Protein AF-A0A1D2MDM2-F1 (afdb_monomer_lite)

Radius of gyration: 26.0 Å; chains: 1; bounding box: 44×45×75 Å

Structure (mmCIF, N/CA/C/O backbone):
data_AF-A0A1D2MDM2-F1
#
_entry.id   AF-A0A1D2MDM2-F1
#
loop_
_atom_site.group_PDB
_atom_site.id
_atom_site.type_symbol
_atom_site.label_atom_id
_atom_site.label_alt_id
_atom_site.label_comp_id
_atom_site.label_asym_id
_atom_site.label_entity_id
_atom_site.label_seq_id
_atom_site.pdbx_PDB_ins_code
_atom_site.Cartn_x
_atom_site.Cartn_y
_atom_site.Cartn_z
_atom_site.occupancy
_atom_site.B_iso_or_equiv
_atom_site.auth_seq_id
_atom_site.auth_comp_id
_atom_site.auth_asym_id
_atom_site.auth_atom_id
_atom_site.pdbx_PDB_model_num
ATOM 1 N N . MET A 1 1 ? 21.032 12.447 -58.880 1.00 43.22 1 MET A N 1
ATOM 2 C CA . MET A 1 1 ? 21.945 11.818 -57.896 1.00 43.22 1 MET A CA 1
ATOM 3 C C . MET A 1 1 ? 21.119 11.388 -56.692 1.00 43.22 1 MET A C 1
ATOM 5 O O . MET A 1 1 ? 20.490 12.242 -56.086 1.00 43.22 1 MET A O 1
ATOM 9 N N . ALA A 1 2 ? 21.017 10.088 -56.401 1.00 41.31 2 ALA A N 1
ATOM 10 C CA . ALA A 1 2 ? 20.103 9.564 -55.384 1.00 41.31 2 ALA A CA 1
ATOM 11 C C . ALA A 1 2 ? 20.790 8.553 -54.451 1.00 41.31 2 ALA A C 1
ATOM 13 O O . ALA A 1 2 ? 21.417 7.616 -54.928 1.00 41.31 2 ALA A O 1
ATOM 14 N N . ARG A 1 3 ? 20.528 8.737 -53.145 1.00 41.53 3 ARG A N 1
ATOM 15 C CA . ARG A 1 3 ? 20.548 7.771 -52.023 1.00 41.53 3 ARG A CA 1
ATOM 16 C C . ARG A 1 3 ? 21.888 7.133 -51.629 1.00 41.53 3 ARG A C 1
ATOM 18 O O . ARG A 1 3 ? 22.400 6.306 -52.360 1.00 41.53 3 ARG A O 1
ATOM 25 N N . PHE A 1 4 ? 22.274 7.306 -50.357 1.00 35.25 4 PHE A N 1
ATOM 26 C CA . PHE A 1 4 ? 22.307 6.192 -49.388 1.00 35.25 4 PHE A CA 1
ATOM 27 C C . PHE A 1 4 ? 22.475 6.713 -47.944 1.00 35.25 4 PHE A C 1
ATOM 29 O O . PHE A 1 4 ? 23.494 7.305 -47.604 1.00 35.25 4 PHE A O 1
ATOM 36 N N . LYS A 1 5 ? 21.477 6.495 -47.074 1.00 49.84 5 LYS A N 1
ATOM 37 C CA . LYS A 1 5 ? 21.627 6.644 -45.615 1.00 49.84 5 LYS A CA 1
ATOM 38 C C . LYS A 1 5 ? 22.366 5.405 -45.098 1.00 49.84 5 LYS A C 1
ATOM 40 O O . LYS A 1 5 ? 21.851 4.293 -45.224 1.00 49.84 5 LYS A O 1
ATOM 45 N N . GLY A 1 6 ? 23.566 5.605 -44.555 1.00 39.59 6 GLY A N 1
ATOM 46 C CA . GLY A 1 6 ? 24.404 4.560 -43.969 1.00 39.59 6 GLY A CA 1
ATOM 47 C C . GLY A 1 6 ? 23.725 3.900 -42.770 1.00 39.59 6 GLY A C 1
ATOM 48 O O . GLY A 1 6 ? 23.311 4.569 -41.826 1.00 39.59 6 GLY A O 1
ATOM 49 N N . LYS A 1 7 ? 23.574 2.578 -42.847 1.00 43.75 7 LYS A N 1
ATOM 50 C CA . LYS A 1 7 ? 23.013 1.723 -41.800 1.00 43.75 7 LYS A CA 1
ATOM 51 C C . LYS A 1 7 ? 24.048 1.473 -40.703 1.00 43.75 7 LYS A C 1
ATOM 53 O O . LYS A 1 7 ? 25.225 1.273 -40.988 1.00 43.75 7 LYS A O 1
ATOM 58 N N . ALA A 1 8 ? 23.555 1.441 -39.468 1.00 43.38 8 ALA A N 1
ATOM 59 C CA . ALA A 1 8 ? 24.284 1.111 -38.254 1.00 43.38 8 ALA A CA 1
ATOM 60 C C . ALA A 1 8 ? 25.019 -0.234 -38.365 1.00 43.38 8 ALA A C 1
ATOM 62 O O . ALA A 1 8 ? 24.419 -1.295 -38.537 1.00 43.38 8 ALA A O 1
ATOM 63 N N . SER A 1 9 ? 26.335 -0.163 -38.230 1.00 42.88 9 SER A N 1
ATOM 64 C CA . SER A 1 9 ? 27.254 -1.280 -38.090 1.00 42.88 9 SER A CA 1
ATOM 65 C C . SER A 1 9 ? 27.472 -1.562 -36.603 1.00 42.88 9 SER A C 1
ATOM 67 O O . SER A 1 9 ? 28.260 -0.865 -35.969 1.00 42.88 9 SER A O 1
ATOM 69 N N . ASN A 1 10 ? 26.816 -2.586 -36.043 1.00 42.97 10 ASN A N 1
ATOM 70 C CA . ASN A 1 10 ? 27.323 -3.222 -34.826 1.00 42.97 10 ASN A CA 1
ATOM 71 C C . ASN A 1 10 ? 27.814 -4.631 -35.155 1.00 42.97 10 ASN A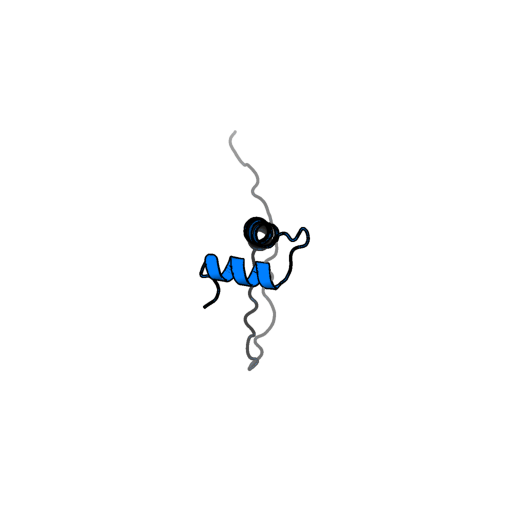 C 1
ATOM 73 O O . ASN A 1 10 ? 27.058 -5.570 -35.405 1.00 42.97 10 ASN A O 1
ATOM 77 N N . SER A 1 11 ? 29.134 -4.679 -35.248 1.00 39.53 11 SER A N 1
ATOM 78 C CA . SER A 1 11 ? 29.982 -5.813 -35.537 1.00 39.53 11 SER A CA 1
ATOM 79 C C . SER A 1 11 ? 29.977 -6.809 -34.376 1.00 39.53 11 SER A C 1
ATOM 81 O O . SER A 1 11 ? 29.789 -6.443 -33.219 1.00 39.53 11 SER A O 1
ATOM 83 N N . ARG A 1 12 ? 30.331 -8.054 -34.712 1.00 39.50 12 ARG A N 1
ATOM 84 C CA . ARG A 1 12 ? 30.901 -9.071 -33.813 1.00 39.50 12 ARG A CA 1
ATOM 85 C C . ARG A 1 12 ? 29.936 -10.069 -33.161 1.00 39.50 12 ARG A C 1
ATOM 87 O O . ARG A 1 12 ? 29.961 -10.300 -31.958 1.00 39.50 12 ARG A O 1
ATOM 94 N N . ARG A 1 13 ? 29.252 -10.852 -34.003 1.00 45.88 13 ARG A N 1
ATOM 95 C CA . ARG A 1 13 ? 29.131 -12.295 -33.723 1.00 45.88 13 ARG A CA 1
ATOM 96 C C . ARG A 1 13 ? 30.508 -12.932 -33.947 1.00 45.88 13 ARG A C 1
ATOM 98 O O . ARG A 1 13 ? 30.936 -13.055 -35.090 1.00 45.88 13 ARG A O 1
ATOM 105 N N . LYS A 1 14 ? 31.209 -13.325 -32.882 1.00 46.16 14 LYS A N 1
ATOM 106 C CA . LYS A 1 14 ? 32.287 -14.324 -32.969 1.00 46.16 14 LYS A CA 1
ATOM 107 C C . LYS A 1 14 ? 31.834 -15.575 -32.227 1.00 46.16 14 LYS A C 1
ATOM 109 O O . LYS A 1 14 ? 31.867 -15.634 -31.005 1.00 46.16 14 LYS A O 1
ATOM 114 N N . SER A 1 15 ? 31.356 -16.542 -33.001 1.00 45.22 15 SER A N 1
ATOM 115 C CA . SER A 1 15 ? 31.117 -17.923 -32.601 1.00 45.22 15 SER A CA 1
ATOM 116 C C . SER A 1 15 ? 32.404 -18.722 -32.798 1.00 45.22 15 SER A C 1
ATOM 118 O O . SER A 1 15 ? 32.779 -18.989 -33.938 1.00 45.22 15 SER A O 1
ATOM 120 N N . SER A 1 16 ? 33.079 -19.100 -31.715 1.00 39.84 16 SER A N 1
ATOM 121 C CA . SER A 1 16 ? 34.105 -20.150 -31.732 1.00 39.84 16 SER A CA 1
ATOM 122 C C . SER A 1 16 ? 34.505 -20.518 -30.302 1.00 39.84 16 SER A C 1
ATOM 124 O O . SER A 1 16 ? 35.199 -19.717 -29.684 1.00 39.84 16 SER A O 1
ATOM 126 N N . THR A 1 17 ? 34.076 -21.693 -29.815 1.00 38.69 17 THR A N 1
ATOM 127 C CA . THR A 1 17 ? 34.904 -22.698 -29.098 1.00 38.69 17 THR A CA 1
ATOM 128 C C . THR A 1 17 ? 34.053 -23.865 -28.542 1.00 38.69 17 THR A C 1
ATOM 130 O O . THR A 1 17 ? 33.238 -23.679 -27.650 1.00 38.69 17 THR A O 1
ATOM 133 N N . VAL A 1 18 ? 34.288 -25.060 -29.115 1.00 42.25 18 VAL A N 1
ATOM 134 C CA . VAL A 1 18 ? 34.245 -26.449 -28.573 1.00 42.25 18 VAL A CA 1
ATOM 135 C C . VAL A 1 18 ? 32.977 -26.978 -27.846 1.00 42.25 18 VAL A C 1
ATOM 137 O O . VAL A 1 18 ? 32.548 -26.399 -26.851 1.00 42.25 18 VAL A O 1
ATOM 140 N N . PRO A 1 19 ? 32.419 -28.152 -28.234 1.00 48.34 19 PRO A N 1
ATOM 141 C CA . PRO A 1 19 ? 31.393 -28.840 -27.450 1.00 48.34 19 PRO A CA 1
ATOM 142 C C . PRO A 1 19 ? 32.019 -29.706 -26.341 1.00 48.34 19 PRO A C 1
ATOM 144 O O . PRO A 1 19 ? 32.721 -30.670 -26.629 1.00 48.34 19 PRO A O 1
ATOM 147 N N . GLN A 1 20 ? 31.727 -29.382 -25.078 1.00 51.62 20 GLN A N 1
ATOM 148 C CA . GLN A 1 20 ? 32.065 -30.204 -23.905 1.00 51.62 20 GLN A CA 1
ATOM 149 C C . GLN A 1 20 ? 30.844 -31.041 -23.463 1.00 51.62 20 GLN A C 1
ATOM 151 O O . GLN A 1 20 ? 29.729 -30.501 -23.448 1.00 51.62 20 GLN A O 1
ATOM 156 N N . PRO A 1 21 ? 31.010 -32.330 -23.094 1.00 54.69 21 PRO A N 1
ATOM 157 C CA . PRO A 1 21 ? 29.905 -33.198 -22.702 1.00 54.69 21 PRO A CA 1
ATOM 158 C C . PRO A 1 21 ? 29.528 -33.022 -21.220 1.00 54.69 21 PRO A C 1
ATOM 160 O O . PRO A 1 21 ? 30.383 -32.837 -20.361 1.00 54.69 21 PRO A O 1
ATOM 163 N N . GLY A 1 22 ? 28.230 -33.143 -20.923 1.00 52.88 22 GLY A N 1
ATOM 164 C CA . GLY A 1 22 ? 27.757 -33.627 -19.619 1.00 52.88 22 GLY A CA 1
ATOM 165 C C . GLY A 1 22 ? 27.750 -32.666 -18.424 1.00 52.88 22 GLY A C 1
ATOM 166 O O . GLY A 1 22 ? 28.078 -33.089 -17.323 1.00 52.88 22 GLY A O 1
ATOM 167 N N . GLY A 1 23 ? 27.325 -31.410 -18.586 1.00 49.41 23 GLY A N 1
ATOM 168 C CA . GLY A 1 23 ? 26.984 -30.531 -17.459 1.00 49.41 23 GLY A CA 1
ATOM 169 C C . GLY A 1 23 ? 25.528 -30.081 -17.545 1.00 49.41 23 GLY A C 1
ATOM 170 O O . GLY A 1 23 ? 25.104 -29.592 -18.593 1.00 49.41 23 GLY A O 1
ATOM 171 N N . VAL A 1 24 ? 24.753 -30.239 -16.468 1.00 59.72 24 VAL A N 1
ATOM 172 C CA . VAL A 1 24 ? 23.382 -29.713 -16.355 1.00 59.72 24 VAL A CA 1
ATOM 173 C C . VAL A 1 24 ? 23.417 -28.219 -16.689 1.00 59.72 24 VAL A C 1
ATOM 175 O O . VAL A 1 24 ? 23.919 -27.410 -15.906 1.00 59.72 24 VAL A O 1
ATOM 178 N N . LYS A 1 25 ? 22.926 -27.843 -17.877 1.00 57.03 25 LYS A N 1
ATOM 179 C CA . LYS A 1 25 ? 22.842 -26.445 -18.306 1.00 57.03 25 LYS A CA 1
ATOM 180 C C . LYS A 1 25 ? 21.819 -25.755 -17.412 1.00 57.03 25 LYS A C 1
ATOM 182 O O . LYS A 1 25 ? 20.621 -25.810 -17.680 1.00 57.03 25 LYS A O 1
ATOM 187 N N . LYS A 1 26 ? 22.286 -25.128 -16.327 1.00 65.38 26 LYS A N 1
ATOM 188 C CA . LYS A 1 26 ? 21.464 -24.207 -15.537 1.00 65.38 26 LYS A CA 1
ATOM 189 C C . LYS A 1 26 ? 20.865 -23.197 -16.520 1.00 65.38 26 LYS A C 1
ATOM 191 O O . LYS A 1 26 ? 21.626 -22.617 -17.297 1.00 65.38 26 LYS A O 1
ATOM 196 N N . PRO A 1 27 ? 19.540 -23.001 -16.547 1.00 62.22 27 PRO A N 1
ATOM 197 C CA . PRO A 1 27 ? 18.945 -22.057 -17.476 1.00 62.22 27 PRO A CA 1
ATOM 198 C C . PRO A 1 27 ? 19.464 -20.651 -17.153 1.00 62.22 27 PRO A C 1
ATOM 200 O O . PRO A 1 27 ? 19.114 -20.068 -16.130 1.00 62.22 27 PRO A O 1
ATOM 203 N N . HIS A 1 28 ? 20.318 -20.111 -18.024 1.00 67.19 28 HIS A N 1
ATOM 204 C CA . HIS A 1 28 ? 20.751 -18.720 -17.968 1.00 67.19 28 HIS A CA 1
ATOM 205 C C . HIS A 1 28 ? 19.619 -17.859 -18.536 1.00 67.19 28 HIS A C 1
ATOM 207 O O . HIS A 1 28 ? 19.526 -17.643 -19.743 1.00 67.19 28 HIS A O 1
ATOM 213 N N . ARG A 1 29 ? 18.689 -17.452 -17.666 1.00 77.00 29 ARG A N 1
ATOM 214 C CA . ARG A 1 29 ? 17.593 -16.547 -18.029 1.00 77.00 29 ARG A CA 1
ATOM 215 C C . ARG A 1 29 ? 18.140 -15.123 -18.066 1.00 77.00 29 ARG A C 1
ATOM 217 O O . ARG A 1 29 ? 18.541 -14.598 -17.032 1.00 77.00 29 ARG A O 1
ATOM 224 N N . THR A 1 30 ? 18.153 -14.507 -19.243 1.00 79.88 30 THR A N 1
ATOM 225 C CA . THR A 1 30 ? 18.452 -13.082 -19.390 1.00 79.88 30 THR A CA 1
ATOM 226 C C . THR A 1 30 ? 17.147 -12.297 -19.349 1.00 79.88 30 THR A C 1
ATOM 228 O O . THR A 1 30 ? 16.218 -12.546 -20.114 1.00 79.88 30 THR A O 1
ATOM 231 N N . VAL A 1 31 ? 17.055 -11.370 -18.404 1.00 86.06 31 VAL A N 1
ATOM 232 C CA . VAL A 1 31 ? 15.931 -10.441 -18.275 1.00 86.06 31 VAL A CA 1
ATOM 233 C C . VAL A 1 31 ? 16.292 -9.181 -19.062 1.00 86.06 31 VAL A C 1
ATOM 235 O O . VAL A 1 31 ? 17.441 -8.739 -19.033 1.00 86.06 31 VAL A O 1
ATOM 238 N N . GLN A 1 32 ? 15.345 -8.612 -19.808 1.00 89.31 32 GLN A N 1
ATOM 239 C CA . GLN A 1 32 ? 15.599 -7.367 -20.536 1.00 89.31 32 GLN A CA 1
ATOM 240 C C . GLN A 1 32 ? 15.772 -6.219 -19.531 1.00 89.31 32 GLN A C 1
ATOM 242 O O . GLN A 1 32 ? 15.019 -6.136 -18.561 1.00 89.31 32 GLN A O 1
ATOM 247 N N . ALA A 1 33 ? 16.704 -5.294 -19.766 1.00 85.31 33 ALA A N 1
ATOM 248 C CA . ALA A 1 33 ? 16.926 -4.169 -18.848 1.00 85.31 33 ALA A CA 1
ATOM 249 C C . ALA A 1 33 ? 15.636 -3.359 -18.587 1.00 85.31 33 ALA A C 1
ATOM 251 O O . ALA A 1 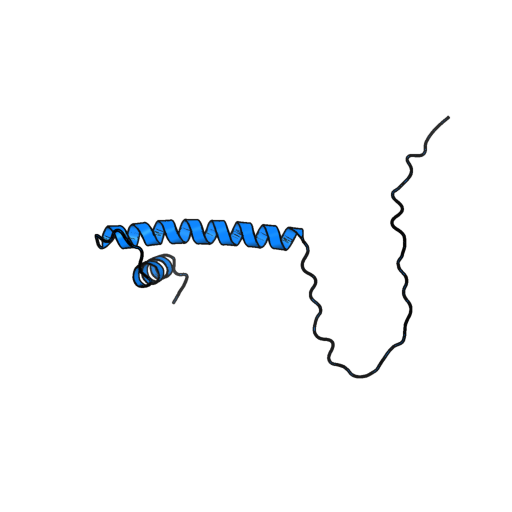33 ? 15.331 -3.025 -17.446 1.00 85.31 33 ALA A O 1
ATOM 252 N N . ALA A 1 34 ? 14.818 -3.147 -19.624 1.00 87.88 34 ALA A N 1
ATOM 253 C CA . ALA A 1 34 ? 13.520 -2.478 -19.508 1.00 87.88 34 ALA A CA 1
ATOM 254 C C . ALA A 1 34 ? 12.507 -3.246 -18.635 1.00 87.88 34 ALA A C 1
ATOM 256 O O . ALA A 1 34 ? 11.718 -2.633 -17.921 1.00 87.88 34 ALA A O 1
ATOM 257 N N . SER A 1 35 ? 12.545 -4.583 -18.645 1.00 87.19 35 SER A N 1
ATOM 258 C CA . SER A 1 35 ? 11.627 -5.394 -17.831 1.00 87.19 35 SER A CA 1
ATOM 259 C C . SER A 1 35 ? 11.925 -5.328 -16.331 1.00 87.19 35 SER A C 1
ATOM 261 O O . SER A 1 35 ? 11.015 -5.511 -15.529 1.00 87.19 35 SER A O 1
ATOM 263 N N . ILE A 1 36 ? 13.159 -4.993 -15.941 1.00 91.50 36 ILE A N 1
ATOM 264 C CA . ILE A 1 36 ? 13.505 -4.759 -14.532 1.00 91.50 36 ILE A CA 1
ATOM 265 C C . ILE A 1 36 ? 12.853 -3.461 -14.040 1.00 91.50 36 ILE A C 1
ATOM 267 O O . ILE A 1 36 ? 12.223 -3.460 -12.986 1.00 91.50 36 ILE A O 1
ATOM 271 N N . GLY A 1 37 ? 12.935 -2.382 -14.827 1.00 93.94 37 GLY A N 1
ATOM 272 C CA . GLY A 1 37 ? 12.292 -1.107 -14.488 1.00 93.94 37 GLY A CA 1
ATOM 273 C C . GLY A 1 37 ? 10.767 -1.218 -14.412 1.00 93.94 37 GLY A C 1
ATOM 274 O O . GLY A 1 37 ? 10.152 -0.687 -13.492 1.00 93.94 37 GLY A O 1
ATOM 275 N N . ALA A 1 38 ? 10.154 -1.983 -15.320 1.00 93.12 38 ALA A N 1
ATOM 276 C CA . ALA A 1 38 ? 8.719 -2.260 -15.263 1.00 93.12 38 ALA A CA 1
ATOM 277 C C . ALA A 1 38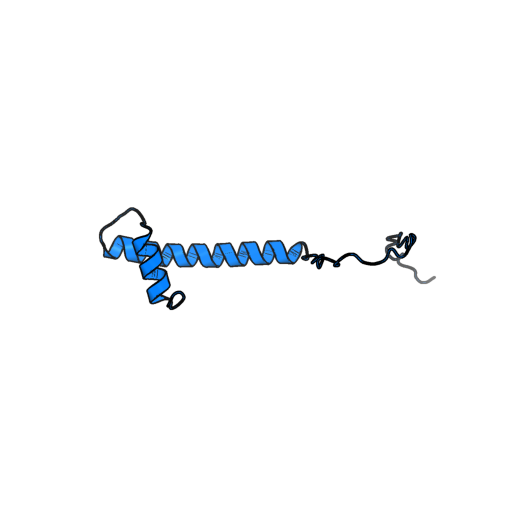 ? 8.316 -3.015 -13.982 1.00 93.12 38 ALA A C 1
ATOM 279 O O . ALA A 1 38 ? 7.295 -2.696 -13.376 1.00 93.12 38 ALA A O 1
ATOM 280 N N . LEU A 1 39 ? 9.126 -3.986 -13.542 1.00 94.94 39 LEU A N 1
ATOM 281 C CA . LEU A 1 39 ? 8.869 -4.729 -12.308 1.00 94.94 39 LEU A CA 1
ATOM 282 C C . LEU A 1 39 ? 9.006 -3.841 -11.066 1.00 94.94 39 LEU A C 1
ATOM 284 O O . LEU A 1 39 ? 8.190 -3.955 -10.156 1.00 94.94 39 LEU A O 1
ATOM 288 N N . GLN A 1 40 ? 9.999 -2.948 -11.039 1.00 95.75 40 GLN A N 1
ATOM 289 C CA . GLN A 1 40 ? 10.156 -1.973 -9.960 1.00 95.75 40 GLN A CA 1
ATOM 290 C C . GLN A 1 40 ? 8.924 -1.069 -9.866 1.00 95.75 40 GLN A C 1
ATOM 292 O O . GLN A 1 40 ? 8.329 -0.969 -8.798 1.00 95.75 40 GLN A O 1
ATOM 297 N N . ALA A 1 41 ? 8.505 -0.464 -10.981 1.00 95.56 41 ALA A N 1
ATOM 298 C CA . ALA A 1 41 ? 7.354 0.433 -10.995 1.00 95.56 41 ALA A CA 1
ATOM 299 C C . ALA A 1 41 ? 6.068 -0.284 -10.550 1.00 95.56 41 ALA A C 1
ATOM 301 O O . ALA A 1 41 ? 5.299 0.248 -9.753 1.00 95.56 41 ALA A O 1
ATOM 302 N N . ALA A 1 42 ? 5.854 -1.522 -11.006 1.00 95.75 42 ALA A N 1
ATOM 303 C CA . ALA A 1 42 ? 4.724 -2.333 -10.561 1.00 95.75 42 ALA A CA 1
ATOM 304 C C . ALA A 1 42 ? 4.788 -2.645 -9.054 1.00 95.75 42 ALA A C 1
ATOM 306 O O . ALA A 1 42 ? 3.769 -2.574 -8.366 1.00 95.75 42 ALA A O 1
ATOM 307 N N . ALA A 1 43 ? 5.977 -2.967 -8.533 1.00 96.38 43 ALA A N 1
ATOM 308 C CA . ALA A 1 43 ? 6.178 -3.245 -7.116 1.00 96.38 43 ALA A CA 1
ATOM 309 C C . ALA A 1 43 ? 5.935 -2.005 -6.243 1.00 96.38 43 ALA A C 1
ATOM 311 O O . ALA A 1 43 ? 5.260 -2.108 -5.222 1.00 96.38 43 ALA A O 1
ATOM 312 N N . GLU A 1 44 ? 6.429 -0.835 -6.648 1.00 97.12 44 GLU A N 1
ATOM 313 C CA . GLU A 1 44 ? 6.203 0.426 -5.936 1.00 97.12 44 GLU A CA 1
ATOM 314 C C . GLU A 1 44 ? 4.723 0.791 -5.905 1.00 97.12 44 GLU A C 1
ATOM 316 O O . GLU A 1 44 ? 4.185 1.044 -4.831 1.00 97.12 44 GLU A O 1
ATOM 321 N N . MET A 1 45 ? 4.037 0.723 -7.049 1.00 96.81 45 MET A N 1
ATOM 322 C CA . MET A 1 45 ? 2.599 0.993 -7.121 1.00 96.81 45 MET A CA 1
ATOM 323 C C . MET A 1 45 ? 1.791 0.070 -6.204 1.00 96.81 45 MET A C 1
ATOM 325 O O . MET A 1 45 ? 0.881 0.516 -5.505 1.00 96.81 45 MET A O 1
ATOM 329 N N . TYR A 1 46 ? 2.141 -1.216 -6.169 1.00 94.56 46 TYR A N 1
ATOM 330 C CA . TYR A 1 46 ? 1.489 -2.180 -5.291 1.00 94.56 46 TYR A CA 1
ATOM 331 C C . TYR A 1 46 ? 1.741 -1.876 -3.805 1.00 94.56 46 TYR A C 1
ATOM 333 O O . TYR A 1 46 ? 0.802 -1.897 -3.006 1.00 94.56 46 TYR A O 1
ATOM 341 N N . LEU A 1 47 ? 2.989 -1.572 -3.433 1.00 95.50 47 LEU A N 1
ATOM 342 C CA . LEU A 1 47 ? 3.356 -1.274 -2.048 1.00 95.50 47 LEU A CA 1
ATOM 343 C C . LEU A 1 47 ? 2.733 0.033 -1.557 1.00 95.50 47 LEU A C 1
ATOM 345 O O . LEU A 1 47 ? 2.235 0.060 -0.435 1.00 95.50 47 LEU A O 1
ATOM 349 N N . VAL A 1 48 ? 2.709 1.080 -2.385 1.00 96.81 48 VAL A N 1
ATOM 350 C CA . VAL A 1 48 ? 2.058 2.356 -2.052 1.00 96.81 48 VAL A CA 1
ATOM 351 C C . VAL A 1 48 ? 0.581 2.125 -1.742 1.00 96.81 48 VAL A C 1
ATOM 353 O O . VAL A 1 48 ? 0.142 2.443 -0.638 1.00 96.81 48 VAL A O 1
ATOM 356 N N . GLY A 1 49 ? -0.156 1.453 -2.633 1.00 95.31 49 GLY A N 1
ATOM 357 C CA . GLY A 1 49 ? -1.565 1.149 -2.382 1.00 95.31 49 GLY A CA 1
ATOM 358 C C . GLY A 1 49 ? -1.777 0.246 -1.159 1.00 95.31 49 GLY A C 1
ATOM 359 O O . GLY A 1 49 ? -2.753 0.400 -0.433 1.00 95.31 49 GLY A O 1
ATOM 360 N N . LEU A 1 50 ? -0.885 -0.717 -0.900 1.00 94.88 50 LEU A N 1
ATOM 361 C CA . LEU A 1 50 ? -0.988 -1.572 0.289 1.00 94.88 50 LEU A CA 1
ATOM 362 C C . LEU A 1 50 ? -0.777 -0.779 1.589 1.00 94.88 50 LEU A C 1
ATOM 364 O O . LEU A 1 50 ? -1.443 -1.048 2.592 1.00 94.88 50 LEU A O 1
ATOM 368 N N . PHE A 1 51 ? 0.145 0.184 1.592 1.00 96.00 51 PHE A N 1
ATOM 369 C CA . PHE A 1 51 ? 0.390 1.033 2.754 1.00 96.00 51 PHE A CA 1
ATOM 370 C C . PHE A 1 51 ? -0.733 2.040 2.999 1.00 96.00 51 PHE A C 1
ATOM 372 O O . PHE A 1 51 ? -1.009 2.328 4.161 1.00 96.00 51 PHE A O 1
ATOM 379 N N . GLU A 1 52 ? -1.428 2.505 1.960 1.00 95.50 52 GLU A N 1
ATOM 380 C CA . GLU A 1 52 ? -2.654 3.303 2.108 1.00 95.50 52 GLU A CA 1
ATOM 381 C C . GLU A 1 52 ? -3.728 2.527 2.890 1.00 95.50 52 GLU A C 1
ATOM 383 O O . GLU A 1 52 ? -4.209 3.005 3.920 1.00 95.50 52 GLU A O 1
ATOM 388 N N . ASP A 1 53 ? -4.017 1.285 2.491 1.00 94.62 53 ASP A N 1
ATOM 389 C CA . ASP A 1 53 ? -4.988 0.428 3.189 1.00 94.62 53 ASP A CA 1
ATOM 390 C C . ASP A 1 53 ? -4.531 0.065 4.610 1.00 94.62 53 ASP A C 1
ATOM 392 O O . ASP A 1 53 ?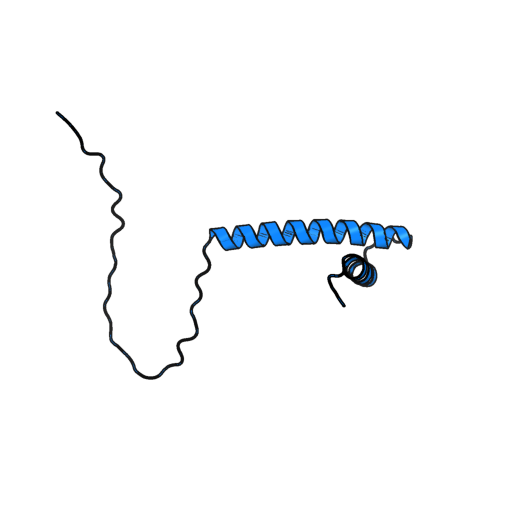 -5.324 0.034 5.556 1.00 94.62 53 ASP A O 1
ATOM 396 N N . THR A 1 54 ? -3.231 -0.183 4.783 1.00 95.81 54 THR A N 1
ATOM 397 C CA . THR A 1 54 ? -2.632 -0.466 6.095 1.00 95.81 54 THR A CA 1
ATOM 398 C C . THR A 1 54 ? -2.762 0.738 7.030 1.00 95.81 54 THR A C 1
ATOM 400 O O . THR A 1 54 ? -3.062 0.571 8.212 1.00 95.81 54 THR A O 1
ATOM 403 N N . ASN A 1 55 ? -2.572 1.953 6.512 1.00 96.06 55 ASN A N 1
ATOM 404 C CA . ASN A 1 55 ? -2.725 3.185 7.277 1.00 96.06 55 ASN A CA 1
ATOM 405 C C . ASN A 1 55 ? -4.179 3.379 7.733 1.00 96.06 55 ASN A C 1
ATOM 407 O O . ASN A 1 55 ? -4.424 3.689 8.897 1.00 96.06 55 ASN A O 1
ATOM 411 N N . LEU A 1 56 ? -5.157 3.105 6.861 1.00 94.62 56 LEU A N 1
ATOM 412 C CA . LEU A 1 56 ? -6.575 3.120 7.237 1.00 94.62 56 LEU A CA 1
ATOM 413 C C . LEU A 1 56 ? -6.886 2.099 8.342 1.00 94.62 56 LEU A C 1
ATOM 415 O O . LEU A 1 56 ? -7.613 2.418 9.284 1.00 94.62 56 LEU A O 1
ATOM 419 N N . CYS A 1 57 ? -6.296 0.901 8.279 1.00 94.25 57 CYS A N 1
ATOM 420 C CA . CYS A 1 57 ? -6.442 -0.112 9.329 1.00 94.25 57 CYS A CA 1
ATOM 421 C C . CYS A 1 57 ? -5.840 0.344 10.672 1.00 94.25 57 CYS A C 1
ATOM 423 O O . CYS A 1 57 ? -6.459 0.150 11.720 1.00 94.25 57 CYS A O 1
ATOM 425 N N . ALA A 1 58 ? -4.674 0.997 10.651 1.00 95.94 58 ALA A N 1
ATOM 426 C CA . ALA A 1 58 ? -4.045 1.543 11.854 1.00 95.94 58 ALA A CA 1
ATOM 427 C C . ALA A 1 58 ? -4.899 2.659 12.488 1.00 95.94 58 ALA A C 1
ATOM 429 O O . ALA A 1 58 ? -5.160 2.632 13.695 1.00 95.94 58 ALA A O 1
ATOM 430 N N . ILE A 1 59 ? -5.415 3.585 11.669 1.00 96.25 59 ILE A N 1
ATOM 431 C CA . ILE A 1 59 ? -6.290 4.684 12.112 1.00 96.25 59 ILE A CA 1
ATOM 432 C C . ILE A 1 59 ? -7.609 4.145 12.675 1.00 96.25 59 ILE A C 1
ATOM 434 O O . ILE A 1 59 ? -8.082 4.631 13.703 1.00 96.25 59 ILE A O 1
ATOM 438 N N . HIS A 1 60 ? -8.183 3.105 12.061 1.00 94.31 60 HIS A N 1
ATOM 439 C CA . HIS A 1 60 ? -9.387 2.444 12.571 1.00 94.31 60 HIS A CA 1
ATOM 440 C C . HIS A 1 60 ? -9.199 1.930 14.009 1.00 94.31 60 HIS A C 1
ATOM 442 O O . HIS A 1 60 ? -10.095 2.048 14.844 1.00 94.31 60 HIS A O 1
ATOM 448 N N . ALA A 1 61 ? -8.001 1.438 14.329 1.00 93.75 61 ALA A N 1
ATOM 449 C CA . ALA A 1 61 ? -7.620 0.992 15.665 1.00 93.75 61 ALA A CA 1
ATOM 450 C C . ALA A 1 61 ? -7.058 2.114 16.571 1.00 93.75 61 ALA A C 1
ATOM 452 O O . ALA A 1 61 ? -6.546 1.819 17.652 1.00 93.75 61 ALA A O 1
ATOM 453 N N . LYS A 1 62 ? -7.182 3.391 16.171 1.00 94.38 62 LYS A N 1
ATOM 454 C CA . LYS A 1 62 ? -6.676 4.592 16.873 1.00 94.38 62 LYS A CA 1
ATOM 455 C C . LYS A 1 62 ? -5.151 4.625 17.054 1.00 94.38 62 LYS A C 1
ATOM 457 O O . LYS A 1 62 ? -4.650 5.303 17.951 1.00 94.38 62 LYS A O 1
ATOM 462 N N . PHE A 1 63 ? -4.408 3.915 16.209 1.00 93.75 63 PHE A N 1
ATOM 463 C CA . PHE A 1 63 ? -2.952 3.996 16.161 1.00 93.75 63 PHE A CA 1
ATOM 464 C C . PHE A 1 63 ? -2.498 5.018 15.113 1.00 93.75 63 PHE A C 1
ATOM 466 O O . PHE A 1 63 ? -3.141 5.202 14.085 1.00 93.75 63 PHE A O 1
ATOM 473 N N . VAL A 1 64 ? -1.360 5.666 15.378 1.00 89.62 64 VAL A N 1
ATOM 474 C CA . VAL A 1 64 ? -0.658 6.545 14.418 1.00 89.62 64 VAL A CA 1
ATOM 475 C C . VAL A 1 64 ? 0.493 5.796 13.728 1.00 89.62 64 VAL A C 1
AT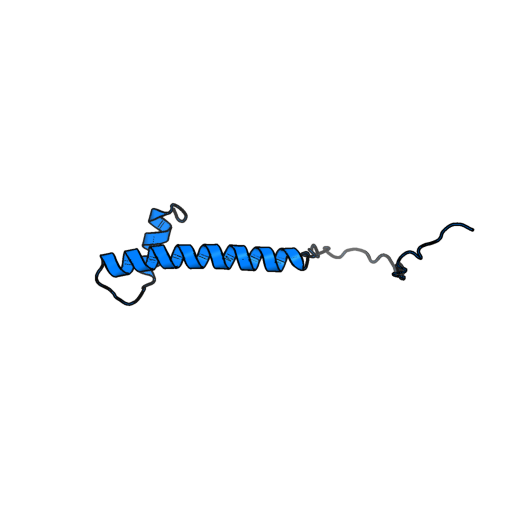OM 477 O O . VAL A 1 64 ? 0.941 6.172 12.650 1.00 89.62 64 VAL A O 1
ATOM 480 N N . THR A 1 65 ? 0.955 4.700 14.335 1.00 94.81 65 THR A N 1
ATOM 481 C CA . THR A 1 65 ? 2.044 3.860 13.828 1.00 94.81 65 THR A CA 1
ATOM 482 C C . THR A 1 65 ? 1.478 2.597 13.195 1.00 94.81 65 THR A C 1
ATOM 484 O O . THR A 1 65 ? 0.752 1.853 13.855 1.00 94.81 65 THR A O 1
ATOM 487 N N . ILE A 1 66 ? 1.864 2.320 11.949 1.00 93.81 66 ILE A N 1
ATOM 488 C CA . ILE A 1 66 ? 1.531 1.066 11.267 1.00 93.81 66 ILE A CA 1
ATOM 489 C C . ILE A 1 66 ? 2.207 -0.130 11.948 1.00 93.81 66 ILE A C 1
ATOM 491 O O . ILE A 1 66 ? 3.392 -0.092 12.285 1.00 93.81 66 ILE A O 1
ATOM 495 N N . MET A 1 67 ? 1.462 -1.215 12.136 1.00 93.75 67 MET A N 1
ATOM 496 C CA . MET A 1 67 ? 1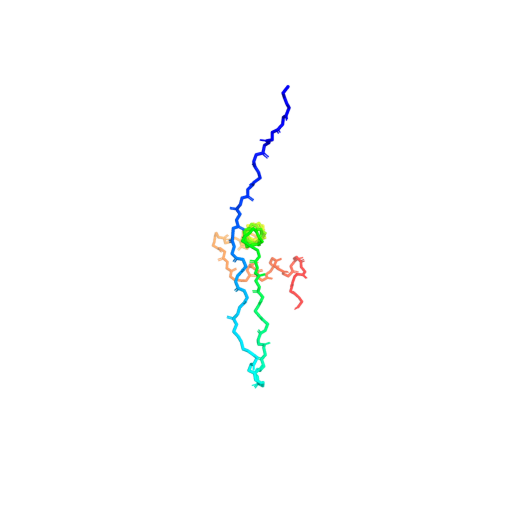.958 -2.458 12.719 1.00 93.75 67 MET A CA 1
ATOM 497 C C . MET A 1 67 ? 1.789 -3.640 11.754 1.00 93.75 67 MET A C 1
ATOM 499 O O . MET A 1 67 ? 0.913 -3.632 10.888 1.00 93.75 67 MET A O 1
ATOM 503 N N . PRO A 1 68 ? 2.566 -4.728 11.924 1.00 93.00 68 PRO A N 1
ATOM 504 C CA . PRO A 1 68 ? 2.449 -5.916 11.074 1.00 93.00 68 PRO A CA 1
ATOM 505 C C . PRO A 1 68 ? 1.035 -6.520 11.033 1.00 93.00 68 PRO A C 1
ATOM 507 O O . PRO A 1 68 ? 0.634 -7.074 10.012 1.00 93.00 68 PRO A O 1
ATOM 510 N N . LYS A 1 69 ? 0.267 -6.386 12.125 1.00 93.00 69 LYS A N 1
ATOM 511 C CA . LYS A 1 69 ? -1.139 -6.816 12.211 1.00 93.00 69 LYS A CA 1
ATOM 512 C C . LYS A 1 69 ? -2.054 -6.053 11.242 1.00 93.00 69 LYS A C 1
ATOM 514 O O . LYS A 1 69 ? -2.970 -6.653 10.691 1.00 93.00 69 LYS A O 1
ATOM 519 N N . ASP A 1 70 ? -1.769 -4.777 10.985 1.00 94.75 70 ASP A N 1
ATOM 520 C CA . ASP A 1 70 ? -2.564 -3.928 10.093 1.00 94.75 70 ASP A CA 1
ATOM 521 C C . ASP A 1 70 ? -2.321 -4.336 8.635 1.00 94.75 70 ASP A C 1
ATOM 523 O O . ASP A 1 70 ? -3.261 -4.446 7.856 1.00 94.75 70 ASP A O 1
ATOM 527 N N . ILE A 1 71 ? -1.075 -4.692 8.291 1.00 93.25 71 ILE A N 1
ATOM 528 C CA . ILE A 1 71 ? -0.719 -5.230 6.966 1.00 93.25 71 ILE A CA 1
ATOM 529 C C . ILE A 1 71 ? -1.383 -6.593 6.751 1.00 93.25 71 ILE A C 1
ATOM 531 O O . ILE A 1 71 ? -1.899 -6.885 5.673 1.00 93.25 71 ILE A O 1
ATOM 535 N N . GLN A 1 72 ? -1.366 -7.458 7.769 1.00 93.44 72 GLN A N 1
ATOM 536 C CA . GLN A 1 72 ? -2.036 -8.757 7.700 1.00 93.44 72 GLN A CA 1
ATOM 537 C C . GLN A 1 72 ? -3.543 -8.594 7.492 1.00 93.44 72 GLN A C 1
ATOM 539 O O . GLN A 1 72 ? -4.115 -9.305 6.667 1.00 93.44 72 GLN A O 1
ATOM 544 N N . LEU A 1 73 ? -4.165 -7.645 8.195 1.00 92.31 73 LEU A N 1
ATOM 545 C CA . LEU A 1 73 ? -5.578 -7.328 8.038 1.00 92.31 73 LEU A CA 1
ATOM 546 C C . LEU A 1 73 ? -5.881 -6.767 6.642 1.00 92.31 73 LEU A C 1
ATOM 548 O O . LEU A 1 73 ? -6.761 -7.296 5.968 1.00 92.31 73 LEU A O 1
ATOM 552 N N . ALA A 1 74 ? -5.117 -5.781 6.168 1.00 93.38 74 ALA A N 1
ATOM 553 C CA . ALA A 1 74 ? -5.280 -5.190 4.839 1.00 93.38 74 ALA A CA 1
ATOM 554 C C . ALA A 1 74 ? -5.158 -6.244 3.723 1.00 93.38 74 ALA A C 1
ATOM 556 O O . ALA A 1 74 ? -6.016 -6.338 2.846 1.00 93.38 74 ALA A O 1
ATOM 557 N N . ARG A 1 75 ? -4.152 -7.126 3.801 1.00 92.88 75 ARG A N 1
ATOM 558 C CA . ARG A 1 75 ? -3.984 -8.235 2.844 1.00 92.88 75 ARG A CA 1
ATOM 559 C C . ARG A 1 75 ? -5.108 -9.266 2.911 1.00 92.88 75 ARG A C 1
ATOM 561 O O . ARG A 1 75 ? -5.463 -9.846 1.886 1.00 92.88 75 ARG A O 1
ATOM 568 N N . ARG A 1 76 ? -5.664 -9.503 4.103 1.00 92.50 76 ARG A N 1
ATOM 569 C CA . ARG A 1 76 ? -6.810 -10.400 4.296 1.00 92.50 76 ARG A CA 1
ATOM 570 C C . ARG A 1 76 ? -8.082 -9.814 3.683 1.00 92.50 76 ARG A C 1
ATOM 572 O O . ARG A 1 76 ? -8.815 -10.549 3.034 1.00 92.50 76 ARG A O 1
ATOM 579 N N . ILE A 1 77 ? -8.312 -8.508 3.832 1.00 91.19 77 ILE A N 1
ATOM 580 C CA . ILE A 1 77 ? -9.456 -7.802 3.229 1.00 91.19 77 ILE A CA 1
ATOM 581 C C . ILE A 1 77 ? -9.334 -7.769 1.700 1.00 91.19 77 ILE A C 1
ATOM 583 O O . ILE A 1 77 ? -10.320 -8.005 1.009 1.00 91.19 77 ILE A O 1
ATOM 587 N N . ARG A 1 78 ? -8.122 -7.570 1.161 1.00 90.75 78 ARG A N 1
ATOM 588 C CA . ARG A 1 78 ? -7.853 -7.672 -0.286 1.00 90.75 78 ARG A CA 1
ATOM 589 C C . ARG A 1 78 ? -7.988 -9.090 -0.858 1.00 90.75 78 ARG A C 1
ATOM 591 O O . ARG A 1 78 ? -8.008 -9.245 -2.074 1.00 90.75 78 ARG A O 1
ATOM 598 N N . GLY A 1 79 ? -8.052 -10.124 -0.017 1.00 90.06 79 GLY A N 1
ATOM 599 C CA . GLY A 1 79 ? -8.140 -11.521 -0.456 1.00 90.06 79 GLY A CA 1
ATOM 600 C C . GLY A 1 79 ? -6.822 -12.117 -0.974 1.00 90.06 79 GLY A C 1
ATOM 601 O O . GLY A 1 79 ? -6.830 -13.172 -1.599 1.00 90.06 79 GLY A O 1
ATOM 602 N N . GLU A 1 80 ? -5.679 -11.477 -0.710 1.00 81.56 80 GLU A N 1
ATOM 603 C CA . GLU A 1 80 ? -4.357 -11.900 -1.211 1.00 81.56 80 GLU A CA 1
ATOM 604 C C . GLU A 1 80 ? -3.676 -12.975 -0.352 1.00 81.56 80 GLU A C 1
ATOM 606 O O . GLU A 1 80 ? -2.626 -13.512 -0.713 1.00 81.56 80 GLU A O 1
ATOM 611 N N . ARG A 1 81 ? -4.221 -13.251 0.831 1.00 63.81 81 ARG A N 1
ATOM 612 C CA . ARG A 1 81 ? -3.736 -14.283 1.745 1.00 63.81 81 ARG A CA 1
ATOM 613 C C . ARG A 1 81 ? -4.947 -15.023 2.310 1.00 63.81 81 ARG A C 1
ATOM 615 O O . ARG A 1 81 ? -5.645 -14.467 3.158 1.00 63.81 81 ARG A O 1
ATOM 622 N N . GLN A 1 82 ? -5.187 -16.232 1.798 1.00 52.03 82 GLN A N 1
ATOM 623 C CA . GLN A 1 82 ? -5.961 -17.269 2.489 1.00 52.03 82 GLN A CA 1
ATOM 624 C C . GLN A 1 82 ? -5.059 -17.979 3.497 1.00 52.03 82 GLN A C 1
ATOM 626 O O . GLN A 1 82 ? -3.857 -18.153 3.181 1.00 52.03 82 GLN A O 1
#

InterPro domains:
  IPR000164 Histone H3/CENP-A [PTHR11426] (31-81)
  IPR000164 Histone H3/CENP-A [SM00428] (6-82)
  IPR007125 Core Histone H2A/H2B/H3 domain [PF00125] (27-77)
  IPR009072 Histone-fold [G3DSA:1.10.20.10] (10-82)
  IPR009072 Histone-fold [SSF47113] (18-80)

pLDDT: mean 76.4, std 22.32, range [35.25, 97.12]

Organism: Orchesella cincta (NCBI:txid48709)

Foldseek 3Di:
DDDDDDDDDDDDPDDDDDDDDDDDPDPPDDDDPVVVVVVVVVVVVVVVVLVVQLCVQCVVVVHNDRDPVSSVVSCVVVVVDD

Sequence (82 aa):
MARFKGKASNSRRKSSTVPQPGGVKKPHRTVQAASIGALQAAAEMYLVGLFEDTNLCAIHAKFVTIMPKDIQLARRIRGERQ

Secondary structure (DSSP, 8-state):
----PPPP----------PPP--------PPPHHHHHHHHHHHHHHHHHHHHHHHHHHHHTT-SS--HHHHHHHHHHTT---